Protein AF-Q970R0-F1 (afdb_monomer_lite)

Structure (mmCIF, N/CA/C/O backbone):
data_AF-Q970R0-F1
#
_entry.id   AF-Q970R0-F1
#
loop_
_atom_site.group_PDB
_atom_site.id
_atom_site.type_symbol
_atom_site.label_atom_id
_atom_site.label_alt_id
_atom_site.label_comp_id
_atom_site.label_asym_id
_atom_site.label_entity_id
_atom_site.label_seq_id
_atom_site.pdbx_PDB_ins_code
_atom_site.Cartn_x
_atom_site.Cartn_y
_atom_site.Cartn_z
_atom_site.occupancy
_atom_site.B_iso_or_equiv
_atom_site.auth_seq_id
_atom_site.auth_comp_id
_atom_site.auth_asym_id
_atom_site.auth_atom_id
_atom_site.pdbx_PDB_model_num
ATOM 1 N N . MET A 1 1 ? 10.110 -48.854 3.472 1.00 33.72 1 MET A N 1
ATOM 2 C CA . MET A 1 1 ? 11.386 -49.012 2.748 1.00 33.72 1 MET A CA 1
ATOM 3 C C . MET A 1 1 ? 11.250 -48.351 1.388 1.00 33.72 1 MET A C 1
ATOM 5 O O . MET A 1 1 ? 10.414 -48.762 0.599 1.00 33.72 1 MET A O 1
ATOM 9 N N . ASP A 1 2 ? 11.988 -47.254 1.235 1.00 34.75 2 ASP A N 1
ATOM 10 C CA . ASP A 1 2 ? 12.475 -46.575 0.030 1.00 34.75 2 ASP A CA 1
ATOM 11 C C . ASP A 1 2 ? 11.590 -46.483 -1.220 1.00 34.75 2 ASP A C 1
ATOM 13 O O . ASP A 1 2 ? 11.738 -47.213 -2.196 1.00 34.75 2 ASP A O 1
ATOM 17 N N . ILE A 1 3 ? 10.797 -45.406 -1.258 1.00 44.25 3 ILE A N 1
ATOM 18 C CA . ILE A 1 3 ? 10.395 -44.732 -2.502 1.00 44.25 3 ILE A CA 1
ATOM 19 C C . ILE A 1 3 ? 11.624 -43.963 -3.016 1.00 44.25 3 ILE A C 1
ATOM 21 O O . ILE A 1 3 ? 11.684 -42.736 -2.972 1.00 44.25 3 ILE A O 1
ATOM 25 N N . CYS A 1 4 ? 12.660 -44.686 -3.439 1.00 48.09 4 CYS A N 1
ATOM 26 C CA . CYS A 1 4 ? 13.870 -44.089 -3.985 1.00 48.09 4 CYS A CA 1
ATOM 27 C C . CYS A 1 4 ? 14.128 -44.626 -5.394 1.00 48.09 4 CYS A C 1
ATOM 29 O O . CYS A 1 4 ? 14.679 -45.701 -5.597 1.00 48.09 4 CYS A O 1
ATOM 31 N N . GLY A 1 5 ? 13.743 -43.809 -6.376 1.00 48.16 5 GLY A N 1
ATOM 32 C CA . GLY A 1 5 ? 14.462 -43.724 -7.639 1.00 48.16 5 GLY A CA 1
ATOM 33 C C . GLY A 1 5 ? 14.092 -44.738 -8.715 1.00 48.16 5 GLY A C 1
ATOM 34 O O . GLY A 1 5 ? 14.949 -45.494 -9.167 1.00 48.16 5 GLY A O 1
ATOM 35 N N . SER A 1 6 ? 12.912 -44.590 -9.322 1.00 48.97 6 SER A N 1
ATOM 36 C CA . SER A 1 6 ? 12.874 -44.741 -10.779 1.00 48.97 6 SER A CA 1
ATOM 37 C C . SER A 1 6 ? 13.747 -43.625 -11.374 1.00 48.97 6 SER A C 1
ATOM 39 O O . SER A 1 6 ? 13.307 -42.490 -11.589 1.00 48.97 6 SER A O 1
ATOM 41 N N . ARG A 1 7 ? 15.042 -43.920 -11.567 1.00 55.28 7 ARG A N 1
ATOM 42 C CA . ARG A 1 7 ? 15.957 -43.112 -12.386 1.00 55.28 7 ARG A CA 1
ATOM 43 C C . ARG A 1 7 ? 15.445 -43.156 -13.816 1.00 55.28 7 ARG A C 1
ATOM 45 O O . ARG A 1 7 ? 15.920 -43.919 -14.654 1.00 55.28 7 ARG A O 1
ATOM 52 N N . ASP A 1 8 ? 14.418 -42.362 -14.080 1.00 55.84 8 ASP A N 1
ATOM 53 C CA . ASP A 1 8 ? 14.017 -42.067 -15.435 1.00 55.84 8 ASP A CA 1
ATOM 54 C C . ASP A 1 8 ? 15.188 -41.313 -16.058 1.00 55.84 8 ASP A C 1
ATOM 56 O O . ASP A 1 8 ? 15.390 -40.124 -15.802 1.00 55.84 8 ASP A O 1
ATOM 60 N N . ARG A 1 9 ? 15.990 -42.033 -16.851 1.00 60.00 9 ARG A N 1
ATOM 61 C CA . ARG A 1 9 ? 17.153 -41.493 -17.563 1.00 60.00 9 ARG A CA 1
ATOM 62 C C . ARG A 1 9 ? 16.788 -40.236 -18.354 1.00 60.00 9 ARG A C 1
ATOM 64 O O . ARG A 1 9 ? 17.669 -39.424 -18.619 1.00 60.00 9 ARG A O 1
ATOM 71 N N . ARG A 1 10 ? 15.507 -40.043 -18.706 1.00 65.88 10 ARG A N 1
ATOM 72 C CA . ARG A 1 10 ? 15.020 -38.808 -19.326 1.00 65.88 10 ARG A CA 1
ATOM 73 C C . ARG A 1 10 ? 15.040 -37.622 -18.370 1.00 65.88 10 ARG A C 1
ATOM 75 O O . ARG A 1 10 ? 15.508 -36.575 -18.795 1.00 65.88 10 ARG A O 1
ATOM 82 N N . ARG A 1 11 ? 14.614 -37.761 -17.107 1.00 59.69 11 ARG A N 1
ATOM 83 C CA . ARG A 1 11 ? 14.674 -36.675 -16.105 1.00 59.69 11 ARG A CA 1
ATOM 84 C C . ARG A 1 11 ? 16.101 -36.253 -15.815 1.00 59.69 11 ARG A C 1
ATOM 86 O O . ARG A 1 11 ? 16.384 -35.062 -15.854 1.00 59.69 11 ARG A O 1
ATOM 93 N N . ASP A 1 12 ? 16.987 -37.212 -15.570 1.00 71.69 12 ASP A N 1
ATOM 94 C CA . ASP A 1 12 ? 18.380 -36.907 -15.232 1.00 71.69 12 ASP A CA 1
ATOM 95 C C . ASP A 1 12 ? 19.094 -36.253 -16.421 1.00 71.69 12 ASP A C 1
ATOM 97 O O . ASP A 1 12 ? 19.819 -35.272 -16.252 1.00 71.69 12 ASP A O 1
ATOM 101 N N . LYS A 1 13 ? 18.810 -36.719 -17.645 1.00 76.00 13 LYS A N 1
ATOM 102 C CA . LYS A 1 13 ? 19.293 -36.086 -18.877 1.00 76.00 13 LYS A CA 1
ATOM 103 C C . LYS A 1 13 ? 18.723 -34.676 -19.054 1.00 76.00 13 LYS A C 1
ATOM 105 O O . LYS A 1 13 ? 19.482 -33.762 -19.356 1.00 76.00 13 LYS A O 1
ATOM 110 N N . LEU A 1 14 ? 17.427 -34.472 -18.802 1.00 71.81 14 LEU A N 1
ATOM 111 C CA . LEU A 1 14 ? 16.786 -33.156 -18.883 1.00 71.81 14 LEU A CA 1
ATOM 112 C C . LEU A 1 14 ? 17.373 -32.182 -17.854 1.00 71.81 14 LEU A C 1
ATOM 114 O O . LEU A 1 14 ? 17.654 -31.030 -18.181 1.00 71.81 14 LEU A O 1
ATOM 118 N N . ALA A 1 15 ? 17.591 -32.644 -16.621 1.00 67.25 15 ALA A N 1
ATOM 119 C CA . ALA A 1 15 ? 18.200 -31.868 -15.550 1.00 67.25 15 ALA A CA 1
ATOM 120 C C . ALA A 1 15 ? 19.647 -31.500 -15.901 1.00 67.25 15 ALA A C 1
ATOM 122 O O . ALA A 1 15 ? 20.031 -30.335 -15.802 1.00 67.25 15 ALA A O 1
ATOM 123 N N . TYR A 1 16 ? 20.429 -32.461 -16.397 1.00 76.19 16 TYR A N 1
ATOM 124 C CA . TYR A 1 16 ? 21.803 -32.234 -16.836 1.00 76.19 16 TYR A CA 1
ATOM 125 C C . TYR A 1 16 ? 21.883 -31.247 -18.009 1.00 76.19 16 TYR A C 1
ATOM 127 O O . TYR A 1 16 ? 22.666 -30.294 -17.967 1.00 76.19 16 TYR A O 1
ATOM 135 N N . ASP A 1 17 ? 21.030 -31.409 -19.023 1.00 77.12 17 ASP A N 1
ATOM 136 C CA . ASP A 1 17 ? 20.956 -30.507 -20.175 1.00 77.12 17 ASP A CA 1
ATOM 137 C C . ASP A 1 17 ? 20.525 -29.095 -19.758 1.00 77.12 17 ASP A C 1
ATOM 139 O O . ASP A 1 17 ? 21.074 -28.104 -20.248 1.00 77.12 17 ASP A O 1
ATOM 143 N N . THR A 1 18 ? 19.597 -28.986 -18.804 1.00 71.38 18 THR A N 1
ATOM 144 C CA . THR A 1 18 ? 19.152 -27.706 -18.237 1.00 71.38 18 THR A CA 1
ATOM 145 C C . THR A 1 18 ? 20.287 -27.018 -17.485 1.00 71.38 18 THR A C 1
ATOM 147 O O . THR A 1 18 ? 20.566 -25.849 -17.743 1.00 71.38 18 THR A O 1
ATOM 150 N N . ILE A 1 19 ? 21.021 -27.738 -16.631 1.00 73.75 19 ILE A N 1
ATOM 151 C CA . ILE A 1 19 ? 22.183 -27.204 -15.902 1.00 73.75 19 ILE A CA 1
ATOM 152 C C . ILE A 1 19 ? 23.289 -26.774 -16.876 1.00 73.75 19 ILE A C 1
ATOM 154 O O . ILE A 1 19 ? 23.904 -25.721 -16.695 1.00 73.75 19 ILE A O 1
ATOM 158 N N . LYS A 1 20 ? 23.536 -27.549 -17.939 1.00 73.31 20 LYS A N 1
ATOM 159 C CA . LYS A 1 20 ? 24.533 -27.229 -18.971 1.00 73.31 20 LYS A CA 1
ATOM 160 C C . LYS A 1 20 ? 24.157 -25.964 -19.749 1.00 73.31 20 LYS A C 1
ATOM 162 O O . LYS A 1 20 ? 25.020 -25.117 -19.982 1.00 73.31 20 LYS A O 1
ATOM 167 N N . LYS A 1 21 ? 22.877 -25.794 -20.100 1.00 70.12 21 LYS A N 1
ATOM 168 C CA . LYS A 1 21 ? 22.349 -24.556 -20.705 1.00 70.12 21 LYS A CA 1
ATOM 169 C C . LYS A 1 21 ? 22.419 -23.375 -19.728 1.00 70.12 21 LYS A C 1
ATOM 171 O O . LYS A 1 21 ? 22.842 -22.294 -20.122 1.00 70.12 21 LYS A O 1
ATOM 176 N N . PHE A 1 22 ? 22.122 -23.590 -18.448 1.00 64.81 22 PHE A N 1
ATOM 177 C CA . PHE A 1 22 ? 22.203 -22.560 -17.406 1.00 64.81 22 PHE A CA 1
ATOM 178 C C . PHE A 1 22 ? 23.640 -22.075 -17.163 1.00 64.81 22 PHE A C 1
ATOM 180 O O . PHE A 1 22 ? 23.888 -20.880 -17.032 1.00 64.81 22 PHE A O 1
ATOM 187 N N . LYS A 1 23 ? 24.625 -22.981 -17.189 1.00 60.31 23 LYS A N 1
ATOM 188 C CA . LYS A 1 23 ? 26.049 -22.612 -17.133 1.00 60.31 23 LYS A CA 1
ATOM 189 C C . LYS A 1 23 ? 26.490 -21.779 -18.340 1.00 60.31 23 LYS A C 1
ATOM 191 O O . LYS A 1 23 ? 27.352 -20.926 -18.178 1.00 60.31 23 LYS A O 1
ATOM 196 N N . ARG A 1 24 ? 25.893 -21.973 -19.521 1.00 60.88 24 ARG A N 1
ATOM 197 C CA . ARG A 1 24 ? 26.137 -21.112 -20.696 1.00 60.88 24 ARG A CA 1
ATOM 198 C C . ARG A 1 24 ? 25.507 -19.725 -20.540 1.00 60.88 24 ARG A C 1
ATOM 200 O O . ARG A 1 24 ? 26.094 -18.747 -20.986 1.00 60.88 24 ARG A O 1
ATOM 207 N N . LEU A 1 25 ? 24.388 -19.625 -19.821 1.00 57.12 25 LEU A N 1
ATOM 208 C CA . LEU A 1 25 ? 23.770 -18.347 -19.457 1.00 57.12 25 LEU A CA 1
ATOM 209 C C . LEU A 1 25 ? 24.582 -17.540 -18.431 1.00 57.12 25 LEU A C 1
ATOM 211 O O . LEU A 1 25 ? 24.298 -16.364 -18.284 1.00 57.12 25 LEU A O 1
ATOM 215 N N . LYS A 1 26 ? 25.613 -18.096 -17.770 1.00 51.97 26 LYS A N 1
ATOM 216 C CA . LYS A 1 26 ? 26.539 -17.296 -16.934 1.00 51.97 26 LYS A CA 1
ATOM 217 C C . LYS A 1 26 ? 27.357 -16.276 -17.738 1.00 51.97 26 LYS A C 1
ATOM 219 O O . LYS A 1 26 ? 27.842 -15.320 -17.146 1.00 51.97 26 LYS A O 1
ATOM 224 N N . ILE A 1 27 ? 27.538 -16.497 -19.046 1.00 54.94 27 ILE A N 1
ATOM 225 C CA . ILE A 1 27 ? 28.274 -15.588 -19.946 1.00 54.94 27 ILE A CA 1
ATOM 226 C C . ILE A 1 27 ? 27.340 -14.504 -20.503 1.00 54.94 27 ILE A C 1
ATOM 228 O O . ILE A 1 27 ? 27.771 -13.401 -20.829 1.00 54.94 27 ILE A O 1
ATOM 232 N N . CYS A 1 28 ? 26.036 -14.780 -20.544 1.00 47.75 28 CYS A N 1
ATOM 233 C CA . CYS A 1 28 ? 25.040 -13.741 -20.713 1.00 47.75 28 CYS A CA 1
ATOM 234 C C . CYS A 1 28 ? 24.898 -13.028 -19.369 1.00 47.75 28 CYS A C 1
ATOM 236 O O . CYS A 1 28 ? 24.322 -13.568 -18.428 1.00 47.75 28 CYS A O 1
ATOM 238 N N . PHE A 1 29 ? 25.384 -11.793 -19.266 1.00 47.69 29 PHE A N 1
ATOM 239 C CA . PHE A 1 29 ? 24.850 -10.894 -18.253 1.00 47.69 29 PHE A CA 1
ATOM 240 C C . PHE A 1 29 ? 23.349 -10.779 -18.532 1.00 47.69 29 PHE A C 1
ATOM 242 O O . PHE A 1 29 ? 22.928 -9.982 -19.367 1.00 47.69 29 PHE A O 1
ATOM 249 N N . LEU A 1 30 ? 22.521 -11.588 -17.862 1.00 47.56 30 LEU A N 1
ATOM 250 C CA . LEU A 1 30 ? 21.149 -11.177 -17.625 1.00 47.56 30 LEU A CA 1
ATOM 251 C C . LEU A 1 30 ? 21.302 -9.804 -16.971 1.00 47.56 30 LEU A C 1
ATOM 253 O O . LEU A 1 30 ? 21.963 -9.724 -15.926 1.00 47.56 30 LEU A O 1
ATOM 257 N N . PRO A 1 31 ? 20.810 -8.717 -17.592 1.00 48.81 31 PRO A N 1
ATOM 258 C CA . PRO A 1 31 ? 20.874 -7.422 -16.948 1.00 48.81 31 PRO A CA 1
ATOM 259 C C . PRO A 1 31 ? 20.308 -7.619 -15.544 1.00 48.81 31 PRO A C 1
ATOM 261 O O . PRO A 1 31 ? 19.274 -8.269 -15.379 1.00 48.81 31 PRO A O 1
ATOM 264 N N . ARG A 1 32 ? 20.997 -7.100 -14.516 1.00 50.44 32 ARG A N 1
ATOM 265 C CA . ARG A 1 32 ? 20.564 -7.198 -13.103 1.00 50.44 32 ARG A CA 1
ATOM 266 C C . ARG A 1 32 ? 19.082 -6.813 -12.914 1.00 50.44 32 ARG A C 1
ATOM 268 O O . ARG A 1 32 ? 18.469 -7.170 -11.915 1.00 50.44 32 ARG A O 1
ATOM 275 N N . LYS A 1 33 ? 18.512 -6.102 -13.891 1.00 54.34 33 LYS A N 1
ATOM 276 C CA . LYS A 1 33 ? 17.102 -5.784 -14.070 1.00 54.34 33 LYS A CA 1
ATOM 277 C C . LYS A 1 33 ? 16.442 -6.776 -15.042 1.00 54.34 33 LYS A C 1
ATOM 279 O O . LYS A 1 33 ? 16.469 -6.579 -16.254 1.00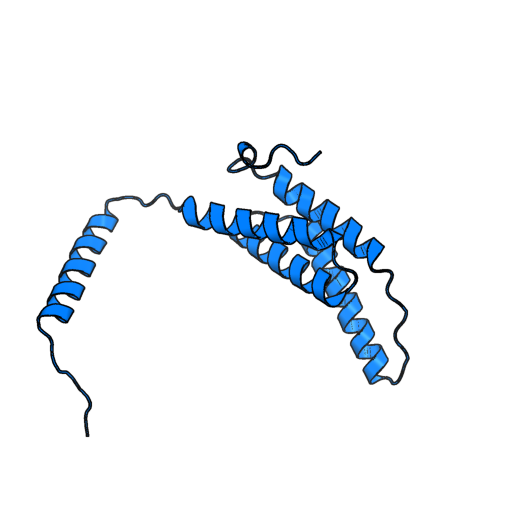 54.34 33 LYS A O 1
ATOM 284 N N . ILE A 1 34 ? 15.776 -7.807 -14.526 1.00 59.81 34 ILE A N 1
ATOM 285 C CA . ILE A 1 34 ? 14.777 -8.535 -15.323 1.00 59.81 34 ILE A CA 1
ATOM 286 C C . ILE A 1 34 ? 13.592 -7.576 -15.505 1.00 59.81 34 ILE A C 1
ATOM 288 O O . ILE A 1 34 ? 12.747 -7.437 -14.624 1.00 59.81 34 ILE A O 1
ATOM 292 N N . TYR A 1 35 ? 13.548 -6.862 -16.630 1.00 61.94 35 TYR A N 1
ATOM 293 C CA . TYR A 1 35 ? 12.520 -5.849 -16.906 1.00 61.94 35 TYR A CA 1
ATOM 294 C C . TYR A 1 35 ? 11.092 -6.399 -16.771 1.00 61.94 35 TYR A C 1
ATOM 296 O O . TYR A 1 35 ? 10.205 -5.696 -16.292 1.00 61.94 35 TYR A O 1
ATOM 304 N N . GLY A 1 36 ? 10.884 -7.679 -17.101 1.00 69.75 36 GLY A N 1
ATOM 305 C CA . GLY A 1 36 ? 9.596 -8.355 -16.937 1.00 69.75 36 GLY A CA 1
ATOM 306 C C . GLY A 1 36 ? 9.125 -8.443 -15.482 1.00 69.75 36 GLY A C 1
ATOM 307 O O . GLY A 1 36 ? 7.971 -8.138 -15.201 1.00 69.75 36 GLY A O 1
ATOM 308 N N . SER A 1 37 ? 10.001 -8.794 -14.532 1.00 78.00 37 SER A N 1
ATOM 309 C CA . SER A 1 37 ? 9.604 -8.895 -13.120 1.00 78.00 37 SER A CA 1
ATOM 310 C C . SER A 1 37 ? 9.316 -7.522 -12.518 1.00 78.00 37 SER A C 1
ATOM 312 O O . SER A 1 37 ? 8.334 -7.363 -11.798 1.00 78.00 37 SER A O 1
ATOM 314 N N . ARG A 1 38 ? 10.101 -6.502 -12.876 1.00 82.75 38 ARG A N 1
ATOM 315 C CA . ARG A 1 38 ? 9.869 -5.113 -12.449 1.00 82.75 38 ARG A CA 1
ATOM 316 C C . ARG A 1 38 ? 8.549 -4.562 -12.994 1.00 82.75 38 ARG A C 1
ATOM 318 O O . ARG A 1 38 ? 7.776 -3.982 -12.237 1.00 82.75 38 ARG A O 1
ATOM 325 N N . LEU A 1 39 ? 8.241 -4.822 -14.266 1.00 83.38 39 LEU A N 1
ATOM 326 C CA . LEU A 1 39 ? 6.959 -4.450 -14.866 1.00 83.38 39 LEU A CA 1
ATOM 327 C C . LEU A 1 39 ? 5.779 -5.125 -14.151 1.00 83.38 39 LEU A C 1
ATOM 329 O O . LEU A 1 39 ? 4.758 -4.478 -13.924 1.00 83.38 39 LEU A O 1
ATOM 333 N N . LEU A 1 40 ? 5.907 -6.400 -13.767 1.00 85.81 40 LEU A N 1
ATOM 334 C CA . LEU A 1 40 ? 4.871 -7.110 -13.009 1.00 85.81 40 LEU A CA 1
ATOM 335 C C . LEU A 1 40 ? 4.629 -6.469 -11.637 1.00 85.81 40 LEU A C 1
ATOM 337 O O . LEU A 1 40 ? 3.477 -6.231 -11.270 1.00 85.81 40 LEU A O 1
ATOM 341 N N . LEU A 1 41 ? 5.697 -6.144 -10.901 1.00 88.81 41 LEU A N 1
ATOM 342 C CA . LEU A 1 41 ? 5.587 -5.450 -9.613 1.00 88.81 41 LEU A CA 1
ATOM 343 C C . LEU A 1 41 ? 4.919 -4.083 -9.781 1.00 88.81 41 LEU A C 1
ATOM 345 O O . LEU A 1 41 ? 4.010 -3.743 -9.026 1.00 88.81 41 LEU A O 1
ATOM 349 N N . PHE A 1 42 ? 5.321 -3.325 -10.801 1.00 88.75 42 PHE A N 1
ATOM 350 C CA . PHE A 1 42 ? 4.755 -2.011 -11.072 1.00 88.75 42 PHE A CA 1
ATOM 351 C C . PHE A 1 42 ? 3.274 -2.083 -11.471 1.00 88.75 42 PHE A C 1
ATOM 353 O O . PHE A 1 42 ? 2.437 -1.371 -10.919 1.00 88.75 42 PHE A O 1
ATOM 360 N N . THR A 1 43 ? 2.919 -3.018 -12.355 1.00 88.06 43 THR A N 1
ATOM 361 C CA . THR A 1 43 ? 1.523 -3.289 -12.739 1.00 88.06 43 THR A CA 1
ATOM 362 C C . THR A 1 43 ? 0.689 -3.646 -11.512 1.00 88.06 43 THR A C 1
ATOM 364 O O . THR A 1 43 ? -0.444 -3.185 -11.362 1.00 88.06 43 THR A O 1
ATOM 367 N N . ARG A 1 44 ? 1.264 -4.419 -10.581 1.00 92.50 44 ARG A N 1
ATOM 368 C CA . ARG A 1 44 ? 0.603 -4.745 -9.320 1.00 92.50 44 ARG A CA 1
ATOM 369 C C . ARG A 1 44 ? 0.389 -3.505 -8.454 1.00 92.50 44 ARG A C 1
ATOM 371 O O . ARG A 1 44 ? -0.730 -3.329 -7.977 1.00 92.50 44 ARG A O 1
ATOM 378 N N . ILE A 1 45 ? 1.392 -2.638 -8.290 1.00 92.81 45 ILE A N 1
ATOM 379 C CA . ILE A 1 45 ? 1.250 -1.356 -7.572 1.00 92.81 45 ILE A CA 1
ATOM 380 C C . ILE A 1 45 ? 0.104 -0.536 -8.169 1.00 92.81 45 ILE A C 1
ATOM 382 O O . ILE A 1 45 ? -0.797 -0.126 -7.441 1.00 92.81 45 ILE A O 1
ATOM 386 N N . TYR A 1 46 ? 0.097 -0.367 -9.490 1.00 91.69 46 TYR A N 1
ATOM 387 C CA . TYR A 1 46 ? -0.921 0.410 -10.190 1.00 91.69 46 TYR A CA 1
ATOM 388 C C . TYR A 1 46 ? -2.330 -0.189 -10.039 1.00 91.69 46 TYR A C 1
ATOM 390 O O . TYR A 1 46 ? -3.295 0.532 -9.790 1.00 91.69 46 TYR A O 1
ATOM 398 N N . SER A 1 47 ? -2.459 -1.519 -10.107 1.00 93.25 47 SER A N 1
ATOM 399 C CA . SER A 1 47 ? -3.744 -2.194 -9.877 1.00 93.25 47 SER A CA 1
ATOM 400 C C . SER A 1 47 ? -4.276 -1.968 -8.458 1.00 93.25 47 SER A C 1
ATOM 402 O O . SER A 1 47 ? -5.464 -1.728 -8.274 1.00 93.25 47 SER A O 1
ATOM 404 N N . LEU A 1 48 ? -3.399 -1.996 -7.449 1.00 94.81 48 LEU A N 1
ATOM 405 C CA . LEU A 1 48 ? -3.782 -1.767 -6.057 1.00 94.81 48 LEU A CA 1
ATOM 406 C C . LEU A 1 48 ? -4.148 -0.302 -5.816 1.00 94.81 48 LEU A C 1
ATOM 408 O O . LEU A 1 48 ? -5.114 -0.037 -5.107 1.00 94.81 48 LEU A O 1
ATOM 412 N N . TYR A 1 49 ? -3.415 0.624 -6.438 1.00 93.62 49 TYR A N 1
ATOM 413 C CA . TYR A 1 49 ? -3.725 2.050 -6.439 1.00 93.62 49 TYR A CA 1
ATOM 414 C C . TYR A 1 49 ? -5.147 2.322 -6.946 1.00 93.62 49 TYR A C 1
ATOM 416 O O . TYR A 1 49 ? -5.917 2.969 -6.245 1.00 93.62 49 TYR A O 1
ATOM 424 N N . LYS A 1 50 ? -5.536 1.754 -8.097 1.00 93.19 50 LYS A N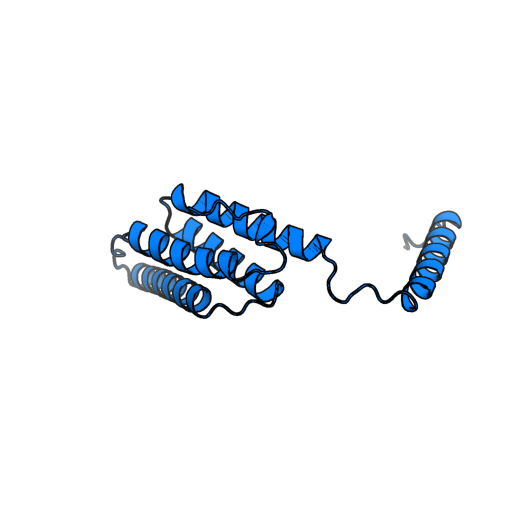 1
ATOM 425 C CA . LYS A 1 50 ? -6.885 1.925 -8.669 1.00 93.19 50 LYS A CA 1
ATOM 426 C C . LYS A 1 50 ? -8.015 1.384 -7.797 1.00 93.19 50 LYS A C 1
ATOM 428 O O . LYS A 1 50 ? -9.140 1.857 -7.906 1.00 93.19 50 LYS A O 1
ATOM 433 N N . LEU A 1 51 ? -7.728 0.390 -6.961 1.00 94.12 51 LEU A N 1
ATOM 434 C CA . LEU A 1 51 ? -8.724 -0.211 -6.077 1.00 94.12 51 LEU A CA 1
ATOM 435 C C . LEU A 1 51 ? -8.935 0.599 -4.796 1.00 94.12 51 LEU A C 1
ATOM 437 O O . LEU A 1 51 ? -10.024 0.546 -4.244 1.00 94.12 51 LEU A O 1
ATOM 441 N N . ILE A 1 52 ? -7.932 1.343 -4.317 1.00 93.88 52 ILE A N 1
ATOM 442 C CA . ILE A 1 52 ? -8.019 2.087 -3.047 1.00 93.88 52 ILE A CA 1
ATOM 443 C C . ILE A 1 52 ? -9.218 3.052 -2.965 1.00 93.88 52 ILE A C 1
ATOM 445 O O . ILE A 1 52 ? -9.870 3.057 -1.920 1.00 93.88 52 ILE A O 1
ATOM 449 N N . PRO A 1 53 ? -9.563 3.830 -4.012 1.00 93.81 53 PRO A N 1
ATOM 450 C CA . PRO A 1 53 ? -10.709 4.737 -3.969 1.00 93.81 53 PRO A CA 1
ATOM 451 C C . PRO A 1 53 ? -12.041 4.042 -3.657 1.00 93.81 53 PRO A C 1
ATOM 453 O O . PRO A 1 53 ? -12.900 4.639 -3.013 1.00 93.81 53 PRO A O 1
ATOM 456 N N . GLN A 1 54 ? -12.180 2.778 -4.067 1.00 93.56 54 GLN A N 1
ATOM 457 C CA . GLN A 1 54 ? -13.408 1.979 -3.978 1.00 93.56 54 GLN A CA 1
ATOM 458 C C . GLN A 1 54 ? -13.597 1.284 -2.619 1.00 93.56 54 GLN A C 1
ATOM 460 O O . GLN A 1 54 ? -14.531 0.507 -2.457 1.00 93.56 54 GLN A O 1
ATOM 465 N N . LEU A 1 55 ? -12.680 1.476 -1.668 1.00 92.25 55 LEU A N 1
ATOM 466 C CA . LEU A 1 55 ? -12.695 0.770 -0.387 1.00 92.25 55 LEU A CA 1
ATOM 467 C C . LEU A 1 55 ? -13.167 1.672 0.730 1.00 92.25 55 LEU A C 1
ATOM 469 O O . LEU A 1 55 ? -12.597 2.741 0.918 1.00 92.25 55 LEU A O 1
ATOM 473 N N . ASP A 1 56 ? -14.083 1.181 1.549 1.00 91.56 56 ASP A N 1
ATOM 474 C CA . ASP A 1 56 ? -14.538 1.908 2.739 1.00 91.56 56 ASP A CA 1
ATOM 475 C C . ASP A 1 56 ? -14.090 1.242 4.043 1.00 91.56 56 ASP A C 1
ATOM 477 O O . ASP A 1 56 ? -14.267 1.795 5.122 1.00 91.56 56 ASP A O 1
ATOM 481 N N . ASP A 1 57 ? -13.417 0.093 3.948 1.00 93.06 57 ASP A N 1
ATOM 482 C CA . ASP A 1 57 ? -12.817 -0.577 5.096 1.00 93.06 57 ASP A CA 1
ATOM 483 C C . ASP A 1 57 ? -11.362 -0.131 5.329 1.00 93.06 57 ASP A C 1
ATOM 485 O O . ASP A 1 57 ? -10.476 -0.270 4.474 1.00 93.06 57 ASP A O 1
ATOM 489 N N . PHE A 1 58 ? -11.097 0.363 6.541 1.00 94.06 58 PHE A N 1
ATOM 490 C CA . PHE A 1 58 ? -9.772 0.812 6.968 1.00 94.06 58 PHE A CA 1
ATOM 491 C C . PHE A 1 58 ? -8.727 -0.310 6.901 1.00 94.06 58 PHE A C 1
ATOM 493 O O . PHE A 1 58 ? -7.582 -0.076 6.488 1.00 94.06 58 PHE A O 1
ATOM 500 N N . HIS A 1 59 ? -9.091 -1.535 7.300 1.00 93.81 59 HIS A N 1
ATOM 501 C CA . HIS A 1 59 ? -8.151 -2.653 7.334 1.00 93.81 59 HIS A CA 1
ATOM 502 C C . HIS A 1 59 ? -7.673 -3.026 5.925 1.00 93.81 59 HIS A C 1
ATOM 504 O O . HIS A 1 59 ? -6.471 -3.215 5.695 1.00 93.81 59 HIS A O 1
ATOM 510 N N . GLU A 1 60 ? -8.596 -3.074 4.973 1.00 95.25 60 GLU A N 1
ATOM 511 C CA . GLU A 1 60 ? -8.353 -3.361 3.567 1.00 95.25 60 GLU A CA 1
ATOM 512 C C . GLU A 1 60 ? -7.487 -2.291 2.889 1.00 95.25 60 GLU A C 1
ATOM 514 O O . GLU A 1 60 ? -6.583 -2.629 2.112 1.00 95.25 60 GLU A O 1
ATOM 519 N N . ILE A 1 61 ? -7.677 -1.009 3.218 1.00 96.06 61 ILE A N 1
ATOM 520 C CA . ILE A 1 61 ? -6.791 0.066 2.743 1.00 96.06 61 ILE A CA 1
ATOM 521 C C . ILE A 1 61 ? -5.391 -0.116 3.333 1.00 96.06 61 ILE A C 1
ATOM 523 O O . ILE A 1 61 ? -4.407 -0.153 2.589 1.00 96.06 61 ILE A O 1
ATOM 527 N N . ARG A 1 62 ? -5.277 -0.318 4.654 1.00 96.25 62 ARG A N 1
ATOM 528 C CA . ARG A 1 62 ? -3.988 -0.510 5.346 1.00 96.25 62 ARG A CA 1
ATOM 529 C C . ARG A 1 62 ? -3.188 -1.658 4.739 1.00 96.25 62 ARG A C 1
ATOM 531 O O . ARG A 1 62 ? -1.978 -1.544 4.524 1.00 96.25 62 ARG A O 1
ATOM 538 N N . LYS A 1 63 ? -3.856 -2.778 4.455 1.00 96.62 63 LYS A N 1
ATOM 539 C CA . LYS A 1 63 ? -3.247 -3.965 3.847 1.00 96.62 63 LYS A CA 1
ATOM 540 C C . LYS A 1 63 ? -2.687 -3.650 2.461 1.00 96.62 63 LYS A C 1
ATOM 542 O O . LYS A 1 63 ? -1.539 -3.998 2.182 1.00 96.62 63 LYS A O 1
ATOM 547 N N . ARG A 1 64 ? -3.447 -2.945 1.616 1.00 96.50 64 ARG A N 1
ATOM 548 C CA . ARG A 1 64 ? -2.988 -2.532 0.279 1.00 96.50 64 ARG A CA 1
ATOM 549 C C . ARG A 1 64 ? -1.823 -1.549 0.349 1.00 96.50 64 ARG A C 1
ATOM 551 O O . ARG A 1 64 ? -0.838 -1.757 -0.354 1.00 96.50 64 ARG A O 1
ATOM 558 N N . VAL A 1 65 ? -1.876 -0.558 1.239 1.00 96.38 65 VAL A N 1
ATOM 559 C CA . VAL A 1 65 ? -0.772 0.389 1.483 1.00 96.38 65 VAL A CA 1
ATOM 560 C C . VAL A 1 65 ? 0.512 -0.349 1.870 1.00 96.38 65 VAL A C 1
ATOM 562 O O . VAL A 1 65 ? 1.571 -0.096 1.293 1.00 96.38 65 VAL A O 1
ATOM 565 N N . ARG A 1 66 ? 0.427 -1.331 2.778 1.00 96.25 66 ARG A N 1
ATOM 566 C CA . ARG A 1 66 ? 1.575 -2.164 3.174 1.00 96.25 66 ARG A CA 1
ATOM 567 C C . ARG A 1 66 ? 2.139 -2.974 2.004 1.00 96.25 66 ARG A C 1
ATOM 569 O O . ARG A 1 66 ? 3.357 -3.063 1.860 1.00 96.25 66 ARG A O 1
ATOM 576 N N . ILE A 1 67 ? 1.275 -3.562 1.175 1.00 96.19 67 ILE A N 1
ATOM 577 C CA . ILE A 1 67 ? 1.702 -4.306 -0.017 1.00 96.19 67 ILE A CA 1
ATOM 578 C C . ILE A 1 67 ? 2.421 -3.367 -0.989 1.00 96.19 67 ILE A C 1
ATOM 580 O O . ILE A 1 67 ? 3.532 -3.676 -1.411 1.00 96.19 67 ILE A O 1
ATOM 584 N N . ILE A 1 68 ? 1.834 -2.209 -1.303 1.00 95.38 68 ILE A N 1
ATOM 585 C CA . ILE A 1 68 ? 2.425 -1.234 -2.226 1.00 95.38 68 ILE A CA 1
ATOM 586 C C . ILE A 1 68 ? 3.789 -0.760 -1.727 1.00 95.38 68 ILE A C 1
ATOM 588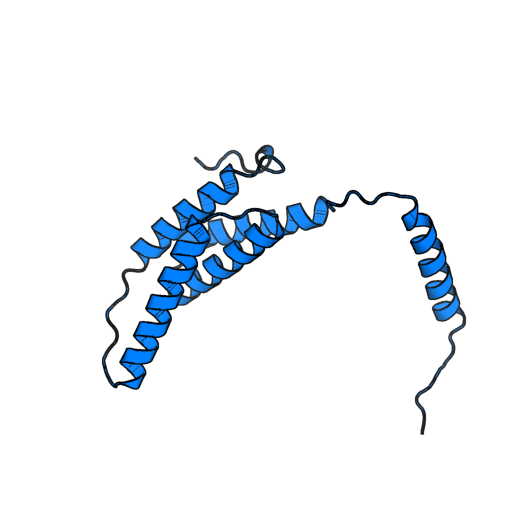 O O . ILE A 1 68 ? 4.731 -0.738 -2.512 1.00 95.38 68 ILE A O 1
ATOM 592 N N . ARG A 1 69 ? 3.928 -0.454 -0.431 1.00 95.06 69 ARG A N 1
ATOM 593 C CA . ARG A 1 69 ? 5.219 -0.100 0.175 1.00 95.06 69 ARG A CA 1
ATOM 594 C C . ARG A 1 69 ? 6.284 -1.161 -0.106 1.00 95.06 69 ARG A C 1
ATOM 596 O O . ARG A 1 69 ? 7.353 -0.828 -0.600 1.00 95.06 69 ARG A O 1
ATOM 603 N N . ASN A 1 70 ? 5.982 -2.429 0.174 1.00 93.75 70 ASN A N 1
ATOM 604 C CA . ASN A 1 70 ? 6.937 -3.523 -0.021 1.00 93.75 70 ASN A CA 1
ATOM 605 C C . ASN A 1 70 ? 7.289 -3.718 -1.509 1.00 93.75 70 ASN A C 1
ATOM 607 O O . ASN A 1 70 ? 8.438 -3.991 -1.845 1.00 93.75 70 ASN A O 1
ATOM 611 N N . LEU A 1 71 ? 6.310 -3.567 -2.409 1.00 93.00 71 LEU A N 1
ATOM 612 C CA . LEU A 1 71 ? 6.541 -3.640 -3.856 1.00 93.00 71 LEU A CA 1
ATOM 613 C C . LEU A 1 71 ? 7.409 -2.473 -4.350 1.00 93.00 71 LEU A C 1
ATOM 615 O O . LEU A 1 71 ? 8.294 -2.677 -5.177 1.00 93.00 71 LEU A O 1
ATOM 619 N N . ALA A 1 72 ? 7.181 -1.264 -3.833 1.00 90.69 72 ALA A N 1
ATOM 620 C CA . ALA A 1 72 ? 7.982 -0.088 -4.151 1.00 90.69 72 ALA A CA 1
ATOM 621 C C . ALA A 1 72 ? 9.435 -0.263 -3.682 1.00 90.69 72 ALA A C 1
ATOM 623 O O . ALA A 1 72 ? 10.360 -0.028 -4.459 1.00 90.69 72 ALA A O 1
ATOM 624 N N . GLU A 1 73 ? 9.640 -0.773 -2.464 1.00 90.19 73 GLU A N 1
ATOM 625 C CA . GLU A 1 73 ? 10.971 -1.110 -1.943 1.00 90.19 73 GLU A CA 1
ATOM 626 C C . GLU A 1 73 ? 11.669 -2.168 -2.809 1.00 90.19 73 GLU A C 1
ATOM 628 O O . GLU A 1 73 ? 12.836 -1.998 -3.155 1.00 90.19 73 GLU A O 1
ATOM 633 N N . ALA A 1 74 ? 10.951 -3.208 -3.247 1.00 87.56 74 ALA A N 1
ATOM 634 C CA . ALA A 1 74 ? 11.488 -4.233 -4.148 1.00 87.56 74 ALA A CA 1
ATOM 635 C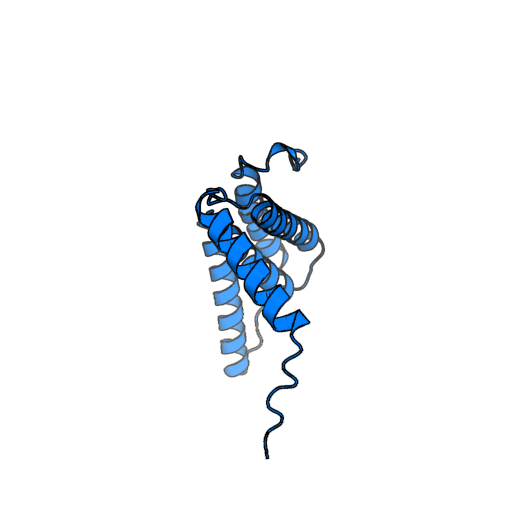 C . ALA A 1 74 ? 11.886 -3.677 -5.528 1.00 87.56 74 ALA A C 1
ATOM 637 O O . ALA A 1 74 ? 12.806 -4.184 -6.171 1.00 87.56 74 ALA A O 1
ATOM 638 N N . LEU A 1 75 ? 11.218 -2.616 -5.987 1.00 85.75 75 LEU A N 1
ATOM 639 C CA . LEU A 1 75 ? 11.590 -1.897 -7.204 1.00 85.75 75 LEU A CA 1
ATOM 640 C C . LEU A 1 75 ? 12.795 -0.957 -7.008 1.00 85.75 75 LEU A C 1
ATOM 642 O O . LEU A 1 75 ? 13.332 -0.467 -8.005 1.00 85.75 75 LEU A O 1
ATOM 646 N N . GLY A 1 76 ? 13.255 -0.761 -5.770 1.00 84.62 76 GLY A N 1
ATOM 647 C CA . GLY A 1 76 ? 14.348 0.144 -5.404 1.00 84.62 76 GLY A CA 1
ATOM 648 C C . GLY A 1 76 ? 13.887 1.552 -5.019 1.00 84.62 76 GLY A C 1
ATOM 649 O O . GLY A 1 76 ? 14.716 2.446 -4.877 1.00 84.62 76 GLY A O 1
ATOM 650 N N . TYR A 1 77 ? 12.582 1.766 -4.840 1.00 83.19 77 TYR A N 1
ATOM 651 C CA . TYR A 1 77 ? 12.013 3.071 -4.520 1.00 83.19 77 TYR A CA 1
ATOM 652 C C . TYR A 1 77 ? 11.747 3.171 -3.024 1.00 83.19 77 TYR A C 1
ATOM 654 O O . TYR A 1 77 ? 10.847 2.535 -2.477 1.00 83.19 77 TYR A O 1
ATOM 662 N N . SER A 1 78 ? 12.522 4.020 -2.356 1.00 74.50 78 SER A N 1
ATOM 663 C CA . SER A 1 78 ? 12.323 4.360 -0.950 1.00 74.50 78 SER A CA 1
ATOM 664 C C . SER A 1 78 ? 11.521 5.657 -0.839 1.00 74.50 78 SER A C 1
ATOM 666 O O . SER A 1 78 ? 12.087 6.719 -0.591 1.00 74.50 78 SER A O 1
ATOM 668 N N . SER A 1 79 ? 10.197 5.589 -1.004 1.00 81.69 79 SER A N 1
ATOM 669 C CA . SER A 1 79 ? 9.342 6.734 -0.667 1.00 81.69 79 SER A CA 1
ATOM 670 C C . SER A 1 79 ? 9.169 6.815 0.850 1.00 81.69 79 SER A C 1
ATOM 672 O O . SER A 1 79 ? 8.636 5.905 1.488 1.00 81.69 79 SER A O 1
ATOM 674 N N . GLN A 1 80 ? 9.636 7.912 1.444 1.00 88.44 80 GLN A N 1
ATOM 675 C CA . GLN A 1 80 ? 9.479 8.151 2.878 1.00 88.44 80 GLN A CA 1
ATOM 676 C C . GLN A 1 80 ? 8.002 8.301 3.261 1.00 88.44 80 GLN A C 1
ATOM 678 O O . GLN A 1 80 ? 7.575 7.897 4.337 1.00 88.44 80 GLN A O 1
ATOM 683 N N . GLU A 1 81 ? 7.191 8.816 2.349 1.00 90.75 81 GLU A N 1
ATOM 684 C CA . GLU A 1 81 ? 5.786 9.125 2.585 1.00 90.75 81 GLU A CA 1
ATOM 685 C C . GLU A 1 81 ? 4.942 7.864 2.713 1.00 90.75 81 GLU A C 1
ATOM 687 O O . GLU A 1 81 ? 4.160 7.750 3.655 1.00 90.75 81 GLU A O 1
ATOM 692 N N . ILE A 1 82 ? 5.150 6.876 1.829 1.00 93.19 82 ILE A N 1
ATOM 693 C CA . ILE A 1 82 ? 4.434 5.597 1.930 1.00 93.19 82 ILE A CA 1
ATOM 694 C C . ILE A 1 82 ? 4.820 4.848 3.212 1.00 93.19 82 ILE A C 1
ATOM 696 O O . ILE A 1 82 ? 4.000 4.145 3.803 1.00 93.19 82 ILE A O 1
ATOM 700 N N . LYS A 1 83 ? 6.066 5.019 3.678 1.00 93.94 83 LYS A N 1
ATOM 701 C CA . LYS A 1 83 ? 6.535 4.468 4.954 1.00 93.94 83 LYS A CA 1
ATOM 702 C C . LYS A 1 83 ? 5.838 5.150 6.128 1.00 93.94 83 LYS A C 1
ATOM 704 O O . LYS A 1 83 ? 5.344 4.446 7.007 1.00 93.94 83 LYS A O 1
ATOM 709 N N . ILE A 1 84 ? 5.747 6.481 6.115 1.00 95.06 84 ILE A N 1
ATOM 710 C CA . ILE A 1 84 ? 5.064 7.271 7.149 1.00 95.06 84 ILE A CA 1
ATOM 711 C C . ILE A 1 84 ? 3.589 6.876 7.241 1.00 95.06 84 ILE A C 1
ATOM 713 O O . ILE A 1 84 ? 3.144 6.492 8.321 1.00 95.06 84 ILE A O 1
ATOM 717 N N . ILE A 1 85 ? 2.842 6.885 6.131 1.00 96.12 85 ILE A N 1
ATOM 718 C CA . ILE A 1 85 ? 1.416 6.518 6.157 1.00 96.12 85 ILE A CA 1
ATOM 719 C C . ILE A 1 85 ? 1.218 5.052 6.550 1.00 96.12 85 ILE A C 1
ATOM 721 O O . ILE A 1 85 ? 0.368 4.742 7.382 1.00 96.12 85 ILE A O 1
ATOM 725 N N . SER A 1 86 ? 2.056 4.138 6.044 1.00 95.75 86 SER A N 1
ATOM 726 C CA . SER A 1 86 ? 1.999 2.726 6.433 1.00 95.75 86 SER A CA 1
ATOM 727 C C . SER A 1 86 ? 2.247 2.527 7.928 1.00 95.75 86 SER A C 1
ATOM 729 O O . SER A 1 86 ? 1.658 1.610 8.502 1.00 95.75 86 SER A O 1
ATOM 731 N N . LYS A 1 87 ? 3.128 3.328 8.540 1.00 96.50 87 LYS A N 1
ATOM 732 C CA . LYS A 1 87 ? 3.388 3.296 9.981 1.00 96.50 87 LYS A CA 1
ATOM 733 C C . LYS A 1 87 ? 2.205 3.877 10.751 1.00 96.50 87 LYS A C 1
ATOM 735 O O . LYS A 1 87 ? 1.658 3.177 11.591 1.00 96.50 87 LYS A O 1
ATOM 740 N N . LYS A 1 88 ? 1.738 5.071 10.375 1.00 96.06 88 LYS A N 1
ATOM 741 C CA . LYS A 1 88 ? 0.578 5.748 10.977 1.00 96.06 88 LYS A CA 1
ATOM 742 C C . LYS A 1 88 ? -0.652 4.834 11.029 1.00 96.06 88 LYS A C 1
ATOM 744 O O . LYS A 1 88 ? -1.260 4.680 12.080 1.00 96.06 88 LYS A O 1
ATOM 749 N N . MET A 1 89 ? -0.983 4.153 9.929 1.00 96.00 89 MET A N 1
ATOM 750 C CA . MET A 1 89 ? -2.102 3.199 9.905 1.00 96.00 89 MET A CA 1
ATOM 751 C C . MET A 1 89 ? -1.853 1.938 10.754 1.00 96.00 89 MET A C 1
ATOM 753 O O . MET A 1 89 ? -2.802 1.304 11.214 1.00 96.00 89 MET A O 1
ATOM 757 N N . GLY A 1 90 ? -0.591 1.534 10.928 1.00 96.06 90 GLY A N 1
ATOM 758 C CA . GLY A 1 90 ? -0.199 0.464 11.847 1.00 96.06 90 GLY A CA 1
ATOM 759 C C . GLY A 1 90 ? -0.429 0.863 13.301 1.00 96.06 90 GLY A C 1
ATOM 760 O O . GLY A 1 90 ? -1.117 0.141 14.014 1.00 96.06 90 GLY A O 1
ATOM 761 N N . ASP A 1 91 ? 0.047 2.048 13.681 1.00 95.94 91 ASP A N 1
ATOM 762 C CA . ASP A 1 91 ? -0.090 2.602 15.030 1.00 95.94 91 ASP A CA 1
ATOM 763 C C . ASP A 1 91 ? -1.570 2.761 15.417 1.00 95.94 91 ASP A C 1
ATOM 765 O O . ASP A 1 91 ? -1.971 2.383 16.513 1.00 95.94 91 ASP A O 1
ATOM 769 N N . VAL A 1 92 ? -2.414 3.235 14.491 1.00 95.19 92 VAL A N 1
ATOM 770 C CA . VAL A 1 92 ? -3.873 3.328 14.692 1.00 95.19 92 VAL A CA 1
ATOM 771 C C . VAL A 1 92 ? -4.483 1.957 14.976 1.00 95.19 92 VAL A C 1
ATOM 773 O O . VAL A 1 92 ? -5.218 1.800 15.946 1.00 95.19 92 VAL A O 1
ATOM 776 N N . ARG A 1 93 ? -4.149 0.944 14.167 1.00 94.19 93 ARG A N 1
ATOM 777 C CA . ARG A 1 93 ? -4.648 -0.425 14.356 1.00 94.19 93 ARG A CA 1
ATOM 778 C C . ARG A 1 93 ? -4.191 -1.013 15.689 1.00 94.19 93 ARG A C 1
ATOM 780 O O . ARG A 1 93 ? -4.975 -1.680 16.353 1.00 94.19 93 ARG A O 1
ATOM 787 N N . ASP A 1 94 ? -2.945 -0.783 16.077 1.00 94.94 94 ASP A N 1
ATOM 788 C CA . ASP A 1 94 ? -2.415 -1.311 17.331 1.00 94.94 94 ASP A CA 1
ATOM 789 C C . ASP A 1 94 ? -3.008 -0.572 18.548 1.00 94.94 94 ASP A C 1
ATOM 791 O O . ASP A 1 94 ? -3.241 -1.193 19.583 1.00 94.94 94 ASP A O 1
ATOM 795 N N . ASN A 1 95 ? -3.333 0.719 18.423 1.00 93.50 95 ASN A N 1
ATOM 796 C CA . ASN A 1 95 ? -4.061 1.465 19.453 1.00 93.50 95 ASN A CA 1
ATOM 797 C C . ASN A 1 95 ? -5.504 0.977 19.616 1.00 93.50 95 ASN A C 1
ATOM 799 O O . ASN A 1 95 ? -5.951 0.815 20.747 1.00 93.50 95 ASN A O 1
ATOM 803 N N . ILE A 1 96 ? -6.204 0.687 18.516 1.00 92.25 96 ILE A N 1
ATOM 804 C CA . ILE A 1 96 ? -7.555 0.102 18.553 1.00 92.25 96 ILE A CA 1
ATOM 805 C C . ILE A 1 96 ? -7.538 -1.229 19.302 1.00 92.25 96 ILE A C 1
ATOM 807 O O . ILE A 1 96 ? -8.293 -1.396 20.252 1.00 92.25 96 ILE A O 1
ATOM 811 N N . LEU A 1 97 ? -6.608 -2.126 18.957 1.00 91.75 97 LEU A N 1
ATOM 812 C CA . LEU A 1 97 ? -6.473 -3.411 19.647 1.00 91.75 97 LEU A CA 1
ATOM 813 C C . LEU A 1 97 ? -6.194 -3.238 21.145 1.00 91.75 97 LEU A C 1
ATOM 815 O O . LEU A 1 97 ? -6.754 -3.959 21.963 1.00 91.75 97 LEU A O 1
ATOM 819 N N . LYS A 1 98 ? -5.354 -2.268 21.528 1.00 93.38 98 LYS A N 1
ATOM 820 C CA . LYS A 1 98 ? -5.106 -1.960 22.946 1.00 93.38 98 LYS A CA 1
ATOM 821 C C . LYS A 1 98 ? -6.364 -1.469 23.661 1.00 93.38 98 LYS A C 1
ATOM 823 O O . LYS A 1 98 ? -6.581 -1.846 24.807 1.00 93.38 98 LYS A O 1
ATOM 828 N N . MET A 1 99 ? -7.174 -0.630 23.014 1.00 91.88 99 MET A N 1
ATOM 829 C CA . MET A 1 99 ? -8.436 -0.148 23.581 1.00 91.88 99 MET A CA 1
ATOM 830 C C . MET A 1 99 ? -9.426 -1.295 23.783 1.00 91.88 99 MET A C 1
ATOM 832 O O . MET A 1 99 ? -9.954 -1.435 24.882 1.00 91.88 99 MET A O 1
ATOM 836 N N . GLU A 1 100 ? -9.590 -2.158 22.778 1.00 90.50 100 GLU A N 1
ATOM 837 C CA . GLU A 1 100 ? -10.439 -3.352 22.863 1.00 90.50 100 GLU A CA 1
ATOM 838 C C . GLU A 1 100 ? -9.993 -4.280 24.000 1.00 90.50 100 GLU A C 1
ATOM 840 O O . GLU A 1 100 ? -10.817 -4.715 24.802 1.00 90.50 100 GLU A O 1
ATOM 845 N N . CYS A 1 101 ? -8.684 -4.528 24.136 1.00 91.75 101 CYS A N 1
ATOM 846 C CA . CYS A 1 101 ? -8.135 -5.319 25.242 1.00 91.75 101 CYS A CA 1
ATOM 847 C C . CYS A 1 101 ? -8.416 -4.708 26.623 1.00 91.75 101 CYS A C 1
ATOM 849 O O . CYS A 1 101 ? -8.545 -5.445 27.597 1.00 91.75 101 CYS A O 1
ATOM 851 N N . ASN A 1 102 ? -8.526 -3.381 26.711 1.00 92.81 102 ASN A N 1
ATOM 852 C CA . ASN A 1 102 ? -8.867 -2.669 27.941 1.00 92.81 102 ASN A CA 1
ATOM 853 C C . ASN A 1 102 ? -10.389 -2.544 28.160 1.00 92.81 102 ASN A C 1
ATOM 855 O O . ASN A 1 102 ? -10.810 -1.849 29.082 1.00 92.81 102 ASN A O 1
ATOM 859 N N . GLY A 1 103 ? -11.215 -3.172 27.315 1.00 90.62 103 GLY A N 1
ATOM 860 C CA . GLY A 1 103 ? -12.676 -3.082 27.384 1.00 90.62 103 GLY A CA 1
ATOM 861 C C . GLY A 1 103 ? -13.240 -1.719 26.973 1.00 90.62 103 GLY A C 1
ATOM 862 O O . GLY A 1 103 ? -14.380 -1.406 27.306 1.00 90.62 103 G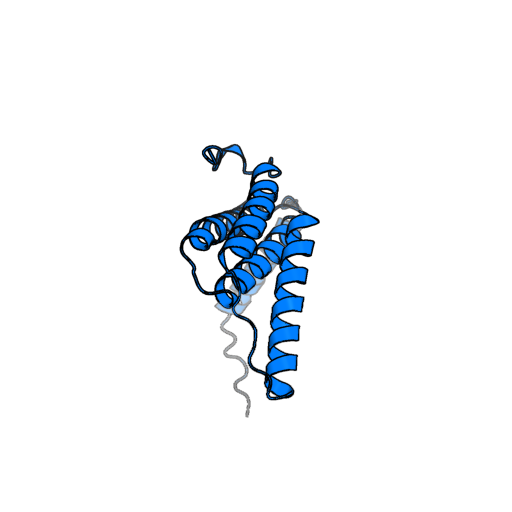LY A O 1
ATOM 863 N N . LEU A 1 104 ? -12.453 -0.892 26.276 1.00 91.00 104 LEU A N 1
ATOM 864 C CA . LEU A 1 104 ? -12.875 0.415 25.777 1.00 91.00 104 LEU A CA 1
ATOM 865 C C . LEU A 1 104 ? -13.400 0.296 24.345 1.00 91.00 104 LEU A C 1
ATOM 867 O O . LEU A 1 104 ? -12.812 -0.396 23.514 1.00 91.00 104 LEU A O 1
ATOM 871 N N . THR A 1 105 ? -14.463 1.035 24.034 1.00 87.44 105 THR A N 1
ATOM 872 C CA . THR A 1 105 ? -14.980 1.132 22.665 1.00 87.44 105 THR A CA 1
ATOM 873 C C . THR A 1 105 ? -14.009 1.941 21.797 1.00 87.44 105 THR A C 1
ATOM 875 O O . THR A 1 105 ? -13.694 3.083 22.151 1.00 87.44 105 THR A O 1
ATOM 878 N N . PRO A 1 106 ? -13.523 1.396 20.667 1.00 86.19 106 PRO A N 1
ATOM 879 C CA . PRO A 1 106 ? -12.650 2.129 19.760 1.00 86.19 106 PRO A CA 1
ATOM 880 C C . PRO A 1 106 ? -13.343 3.360 19.166 1.00 86.19 106 PRO A C 1
ATOM 882 O O . PRO A 1 106 ? -14.549 3.321 18.912 1.00 86.19 106 PRO A O 1
ATOM 885 N N . PRO A 1 107 ? -12.596 4.443 18.892 1.00 85.81 107 PRO A N 1
ATOM 886 C CA . PRO A 1 107 ? -13.148 5.589 18.192 1.00 85.81 107 PRO A CA 1
ATOM 887 C C . PRO A 1 107 ? -13.476 5.228 16.741 1.00 85.81 107 PRO A C 1
ATOM 889 O O . PRO A 1 107 ? -12.791 4.416 16.111 1.00 85.81 107 PRO A O 1
ATOM 892 N N . GLU A 1 108 ? -14.489 5.891 16.190 1.00 86.50 108 GLU A N 1
ATOM 893 C CA . GLU A 1 108 ? -14.806 5.782 14.771 1.00 86.50 108 GLU A CA 1
ATOM 894 C C . GLU A 1 108 ? -13.650 6.343 13.928 1.00 86.50 108 GLU A C 1
ATOM 896 O O . GLU A 1 108 ? -13.130 7.436 14.174 1.00 86.50 108 GLU A O 1
ATOM 901 N N . ILE A 1 109 ? -13.209 5.570 12.937 1.00 89.88 109 ILE A N 1
ATOM 902 C CA . ILE A 1 109 ? -12.093 5.953 12.076 1.00 89.88 109 ILE A CA 1
ATOM 903 C C . ILE A 1 109 ? -12.646 6.676 10.856 1.00 89.88 109 ILE A C 1
ATOM 905 O O . ILE A 1 109 ? -13.352 6.082 10.044 1.00 89.88 109 ILE A O 1
ATOM 909 N N . ASN A 1 110 ? -12.227 7.923 10.643 1.00 91.56 110 ASN A N 1
ATOM 910 C CA . ASN A 1 110 ? -12.459 8.584 9.364 1.00 91.56 110 ASN A CA 1
ATOM 911 C C . ASN A 1 110 ? -11.544 7.980 8.282 1.00 91.56 110 ASN A C 1
ATOM 913 O O . ASN A 1 110 ? -10.385 8.372 8.114 1.00 91.56 110 ASN A O 1
ATOM 917 N N . VAL A 1 111 ? -12.078 6.999 7.555 1.00 92.25 111 VAL A N 1
ATOM 918 C CA . VAL A 1 111 ? -11.365 6.232 6.524 1.00 92.25 111 VAL A CA 1
ATOM 919 C C . VAL A 1 111 ? -10.885 7.115 5.366 1.00 92.25 111 VAL A C 1
ATOM 921 O O . VAL A 1 111 ? -9.805 6.875 4.817 1.00 92.25 111 VAL A O 1
ATOM 924 N N . ASN A 1 112 ? -11.631 8.172 5.031 1.00 92.94 112 ASN A N 1
ATOM 925 C CA . ASN A 1 112 ? -11.330 9.045 3.893 1.00 92.94 112 ASN A CA 1
ATOM 926 C C . ASN A 1 112 ? -9.993 9.777 4.050 1.00 92.94 112 ASN A C 1
ATOM 928 O O . ASN A 1 112 ? -9.241 9.872 3.082 1.00 92.94 112 ASN A O 1
ATOM 932 N N . ILE A 1 113 ? -9.629 10.186 5.270 1.00 93.31 113 ILE A N 1
ATOM 933 C CA . ILE A 1 113 ? -8.337 10.842 5.541 1.00 93.31 113 ILE A CA 1
ATOM 934 C C . ILE A 1 113 ? -7.173 9.923 5.144 1.00 93.31 113 ILE A C 1
ATOM 936 O O . ILE A 1 113 ? -6.252 10.325 4.432 1.00 93.31 113 ILE A O 1
ATOM 940 N N . TYR A 1 114 ? -7.227 8.656 5.558 1.00 94.44 114 TYR A N 1
ATOM 941 C CA . TYR A 1 114 ? -6.172 7.691 5.246 1.00 94.44 114 TYR A CA 1
ATOM 942 C C . TYR A 1 114 ? -6.164 7.297 3.772 1.00 94.44 114 TYR A C 1
ATOM 944 O O . TYR A 1 114 ? -5.093 7.080 3.205 1.00 94.44 114 TYR A O 1
ATOM 952 N N . LYS A 1 115 ? -7.345 7.216 3.150 1.00 94.56 115 LYS A N 1
ATOM 953 C CA . LYS A 1 115 ? -7.503 6.966 1.715 1.00 94.56 115 LYS A CA 1
ATOM 954 C C . LYS A 1 115 ? -6.799 8.059 0.906 1.00 94.56 115 LYS A C 1
ATOM 956 O O . LYS A 1 115 ? -5.959 7.746 0.064 1.00 94.56 115 LYS A O 1
ATOM 961 N N . GLU A 1 116 ? -7.064 9.328 1.204 1.00 94.81 116 GLU A N 1
ATOM 962 C CA . GLU A 1 116 ? -6.442 10.465 0.520 1.00 94.81 116 GLU A CA 1
ATOM 963 C C . GLU A 1 116 ? -4.927 10.538 0.737 1.00 94.81 116 GLU A C 1
ATOM 965 O O . GLU A 1 116 ? -4.170 10.694 -0.225 1.00 94.81 116 GLU A O 1
ATOM 970 N N . GLU A 1 117 ? -4.463 10.399 1.984 1.00 94.81 117 GLU A N 1
ATOM 971 C CA . GLU A 1 117 ? -3.030 10.392 2.304 1.00 94.81 117 GLU A CA 1
ATOM 972 C C . GLU A 1 117 ? -2.301 9.250 1.576 1.00 94.81 117 GLU A C 1
ATOM 974 O O . GLU A 1 117 ? -1.232 9.459 0.993 1.00 94.81 117 GLU A O 1
ATOM 979 N N . ALA A 1 118 ? -2.901 8.055 1.546 1.00 94.81 118 ALA A N 1
ATOM 980 C CA . ALA A 1 118 ? -2.363 6.911 0.822 1.00 94.81 118 ALA A CA 1
ATOM 981 C C . ALA A 1 118 ? -2.284 7.180 -0.685 1.00 94.81 118 ALA A C 1
ATOM 983 O O . ALA A 1 118 ? -1.231 6.963 -1.287 1.00 94.81 118 ALA A O 1
ATOM 984 N N . LEU A 1 119 ? -3.360 7.679 -1.299 1.00 94.88 119 LEU A N 1
ATOM 985 C CA . LEU A 1 119 ? -3.397 7.975 -2.733 1.00 94.88 119 LEU A CA 1
ATOM 986 C C . LEU A 1 119 ? -2.330 8.998 -3.124 1.00 94.88 119 LEU A C 1
ATOM 988 O O . LEU A 1 119 ? -1.619 8.779 -4.107 1.00 94.88 119 LEU A O 1
ATOM 992 N N . LYS A 1 120 ? -2.149 10.064 -2.335 1.00 94.06 120 LYS A N 1
ATOM 993 C CA . LYS A 1 120 ? -1.084 11.055 -2.553 1.00 94.06 120 LYS A CA 1
ATOM 994 C C . LYS A 1 120 ? 0.299 10.399 -2.516 1.00 94.06 120 LYS A C 1
ATOM 996 O O . LYS A 1 120 ? 1.056 10.533 -3.478 1.00 94.06 120 LYS A O 1
ATOM 1001 N N . ALA A 1 121 ? 0.607 9.632 -1.468 1.00 94.00 121 ALA A N 1
ATOM 1002 C CA . ALA A 1 121 ? 1.905 8.970 -1.318 1.00 94.00 121 ALA A CA 1
ATOM 1003 C C . ALA A 1 121 ? 2.198 7.966 -2.452 1.00 94.00 121 ALA A C 1
ATOM 1005 O O . ALA A 1 121 ? 3.310 7.914 -2.982 1.00 94.00 121 ALA A O 1
ATOM 1006 N N . ILE A 1 122 ? 1.196 7.180 -2.857 1.00 92.94 122 ILE A N 1
ATOM 1007 C CA . ILE A 1 122 ? 1.328 6.187 -3.932 1.00 92.94 122 ILE A CA 1
ATOM 1008 C C . ILE A 1 122 ? 1.494 6.872 -5.291 1.00 92.94 122 ILE A C 1
ATOM 1010 O O . ILE A 1 122 ? 2.314 6.441 -6.100 1.00 92.94 122 ILE A O 1
ATOM 1014 N N . THR A 1 123 ? 0.775 7.968 -5.533 1.00 91.12 123 THR A N 1
ATOM 1015 C CA . THR A 1 123 ? 0.893 8.738 -6.779 1.00 91.12 123 THR A CA 1
ATOM 1016 C C . THR A 1 123 ? 2.310 9.276 -6.955 1.00 91.12 123 THR A C 1
ATOM 1018 O O . THR A 1 123 ? 2.851 9.207 -8.056 1.00 91.12 123 THR A O 1
ATOM 1021 N N . ARG A 1 124 ? 2.963 9.741 -5.879 1.00 88.94 124 ARG A N 1
ATOM 1022 C CA . ARG A 1 124 ? 4.371 10.169 -5.942 1.00 88.94 124 ARG A CA 1
ATOM 1023 C C . ARG A 1 124 ? 5.314 9.022 -6.310 1.00 88.94 124 ARG A C 1
ATOM 1025 O O . ARG A 1 124 ? 6.221 9.237 -7.106 1.00 88.94 124 ARG A O 1
ATOM 1032 N N . ILE A 1 125 ? 5.073 7.809 -5.799 1.00 89.12 125 ILE A N 1
ATOM 1033 C CA . ILE A 1 125 ? 5.830 6.609 -6.203 1.00 89.12 125 ILE A CA 1
ATOM 1034 C C . ILE A 1 125 ? 5.630 6.311 -7.680 1.00 89.12 125 ILE A C 1
ATOM 1036 O O . ILE A 1 125 ? 6.587 5.959 -8.349 1.00 89.12 125 ILE A O 1
ATOM 1040 N N . ILE A 1 126 ? 4.402 6.410 -8.183 1.00 87.44 126 ILE A N 1
ATOM 1041 C CA . ILE A 1 126 ? 4.117 6.137 -9.591 1.00 87.44 126 ILE A CA 1
ATOM 1042 C C . ILE A 1 126 ? 4.788 7.185 -10.489 1.00 87.44 126 ILE A C 1
ATOM 1044 O O . ILE A 1 126 ? 5.415 6.827 -11.483 1.00 87.44 126 ILE A O 1
ATOM 1048 N N . LYS A 1 127 ? 4.706 8.469 -10.123 1.00 84.12 127 LYS A N 1
ATOM 1049 C CA . LYS A 1 127 ? 5.287 9.566 -10.907 1.00 84.12 127 LYS A CA 1
ATOM 1050 C C . LYS A 1 127 ? 6.815 9.542 -10.927 1.00 84.12 127 LYS A C 1
ATOM 1052 O O . LYS A 1 127 ? 7.385 9.882 -11.954 1.00 84.12 127 LYS A O 1
ATOM 1057 N N . SER A 1 128 ? 7.475 9.094 -9.856 1.00 80.75 128 SER A N 1
ATOM 1058 C CA . SER A 1 128 ? 8.944 9.005 -9.786 1.00 80.75 128 SER A CA 1
ATOM 1059 C C . SER A 1 128 ? 9.558 7.847 -10.587 1.00 80.75 128 SER A C 1
ATOM 1061 O O . SER A 1 128 ? 10.753 7.580 -10.475 1.00 80.75 128 SER A O 1
ATOM 1063 N N . GLN A 1 129 ? 8.755 7.112 -11.361 1.00 76.62 129 GLN A N 1
ATOM 1064 C CA . GLN A 1 129 ? 9.193 5.909 -12.069 1.00 76.62 129 GLN A CA 1
ATOM 1065 C C . GLN A 1 129 ? 9.510 6.210 -13.520 1.00 76.62 129 GLN A C 1
ATOM 1067 O O . GLN A 1 129 ? 8.644 6.081 -14.380 1.00 76.62 129 GLN A O 1
ATOM 1072 N N . ASP A 1 130 ? 10.771 6.506 -13.805 1.00 69.25 130 ASP A N 1
ATOM 1073 C CA . ASP A 1 130 ? 11.216 6.804 -15.170 1.00 69.25 130 ASP A CA 1
ATOM 1074 C C . ASP A 1 130 ? 11.076 5.593 -16.115 1.00 69.25 130 ASP A C 1
ATOM 1076 O O . ASP A 1 130 ? 10.763 5.741 -17.293 1.00 69.25 130 ASP A O 1
ATOM 1080 N N . GLU A 1 131 ? 11.245 4.368 -15.595 1.00 70.44 131 GLU A N 1
ATOM 1081 C CA . GLU A 1 131 ? 11.264 3.134 -16.403 1.00 70.44 131 GLU A CA 1
ATOM 1082 C C . GLU A 1 131 ? 9.907 2.782 -17.030 1.00 70.44 131 GLU A C 1
ATOM 1084 O O . GLU A 1 131 ? 9.861 2.154 -18.089 1.00 70.44 131 GLU A O 1
ATOM 1089 N N . PHE A 1 132 ? 8.800 3.152 -16.381 1.00 71.38 132 PHE A N 1
ATOM 1090 C CA . PHE A 1 132 ? 7.449 2.768 -16.805 1.00 71.38 132 PHE A CA 1
ATOM 1091 C C . PHE A 1 132 ? 6.495 3.954 -16.933 1.00 71.38 132 PHE A C 1
ATOM 1093 O O . PHE A 1 132 ? 5.324 3.735 -17.247 1.00 71.38 132 PHE A O 1
ATOM 1100 N N . HIS A 1 133 ? 6.988 5.185 -16.750 1.00 65.56 133 HIS A N 1
ATOM 1101 C CA . HIS A 1 133 ? 6.199 6.416 -16.818 1.00 65.56 133 HIS A CA 1
ATOM 1102 C C . HIS A 1 133 ? 5.303 6.443 -18.061 1.00 65.56 133 HIS A C 1
ATOM 1104 O O . HIS A 1 133 ? 4.095 6.629 -17.953 1.00 65.56 133 HIS A O 1
ATOM 1110 N N . TYR A 1 134 ? 5.879 6.118 -19.228 1.00 64.62 134 TYR A N 1
ATOM 1111 C CA . TYR A 1 134 ? 5.215 6.155 -20.535 1.00 64.62 134 TYR A CA 1
ATOM 1112 C C . TYR A 1 134 ? 3.971 5.266 -20.665 1.00 64.62 134 TYR A C 1
ATOM 1114 O O . TYR A 1 134 ? 3.101 5.547 -21.483 1.00 64.62 134 TYR A O 1
ATOM 1122 N N . ARG A 1 135 ? 3.856 4.196 -19.868 1.00 60.94 135 ARG A N 1
ATOM 1123 C CA . ARG A 1 135 ? 2.697 3.289 -19.923 1.00 60.94 135 ARG A CA 1
ATOM 1124 C C . ARG A 1 135 ? 1.504 3.781 -19.111 1.00 60.94 135 ARG A C 1
ATOM 1126 O O . ARG A 1 135 ? 0.416 3.235 -19.265 1.00 60.94 135 ARG A O 1
ATOM 1133 N N . PHE A 1 136 ? 1.702 4.764 -18.235 1.00 64.44 136 PHE A N 1
ATOM 1134 C CA . PHE A 1 136 ? 0.704 5.166 -17.244 1.00 64.44 136 PHE A CA 1
ATOM 1135 C C . PHE A 1 136 ? 0.609 6.696 -17.092 1.00 64.44 136 PHE A C 1
ATOM 1137 O O . PHE A 1 136 ? 0.162 7.168 -16.050 1.00 64.44 136 PHE A O 1
ATOM 1144 N N . ILE A 1 137 ? 1.000 7.450 -18.135 1.00 55.81 137 ILE A N 1
ATOM 1145 C CA . ILE A 1 137 ? 1.058 8.930 -18.189 1.00 55.81 137 ILE A CA 1
ATOM 1146 C C . ILE A 1 137 ? -0.282 9.602 -17.838 1.00 55.81 137 ILE A C 1
ATOM 1148 O O . ILE A 1 137 ? -0.281 10.687 -17.269 1.00 55.81 137 ILE A O 1
ATOM 1152 N N . ASN A 1 138 ? -1.420 8.952 -18.092 1.00 54.09 138 ASN A N 1
ATOM 1153 C CA . ASN A 1 138 ? -2.753 9.540 -17.898 1.00 54.09 138 ASN A CA 1
ATOM 1154 C C . ASN A 1 138 ? -3.231 9.487 -16.430 1.00 54.09 138 ASN A C 1
ATOM 1156 O O . ASN A 1 138 ? -4.303 8.962 -16.145 1.00 54.09 138 ASN A O 1
ATOM 1160 N N . LEU A 1 139 ? -2.413 9.958 -15.487 1.00 54.53 139 LEU A N 1
ATOM 1161 C CA . LEU A 1 139 ? -2.756 10.089 -14.060 1.00 54.53 139 LEU A CA 1
ATOM 1162 C C . LEU A 1 139 ? -3.243 11.504 -13.697 1.00 54.53 139 LEU A C 1
ATOM 1164 O O . LEU A 1 139 ? -2.994 11.968 -12.580 1.00 54.53 139 LEU A O 1
ATOM 1168 N N . GLU A 1 140 ? -3.895 12.175 -14.646 1.00 43.66 140 GLU A N 1
ATOM 1169 C CA . GLU A 1 140 ? -4.677 13.398 -14.418 1.00 43.66 140 GL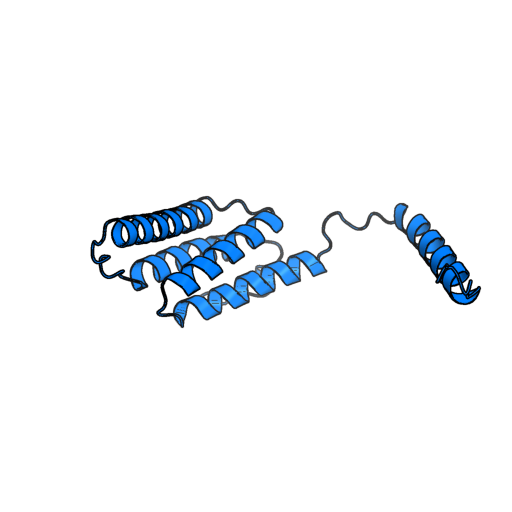U A CA 1
ATOM 1170 C C . GLU A 1 140 ? -6.115 13.055 -14.024 1.00 43.66 140 GLU A C 1
ATOM 1172 O O . GLU A 1 140 ? -6.725 12.192 -14.698 1.00 43.66 140 GLU A O 1
#

pLDDT: mean 80.71, std 16.76, range [33.72, 96.62]

Foldseek 3Di:
DDPDDPPPVVVVVVVVVVVVVVVVCVVVPPPPDPVVVLVVLLVLLVVLLVCLVVDPDLVSNLVSLVSNCVSLVVNVHDQVQSVVLNVVSVVLVVVCVVCVVVVHHRDDDPSVVSSVSSSVSSVVSLCPDPSCCVVPVPPD

Secondary structure (DSSP, 8-state):
--------HHHHHHHHHHHHHHHHHTTS---SS-HHHHHHHHHHHHHHHHHGGG---HHHHHHHHHHHHHHHHHTT---HHHHHHHHHHHHHHHHHHHHHHTTPPPPPP-HHHHHHHHHHHHHHHHHT-TTTGGGS----

Sequence (140 aa):
MDICGSRDRRRDKLAYDTIKKFKRLKICFLPRKIYGSRLLLFTRIYSLYKLIPQLDDFHEIRKRVRIIRNLAEALGYSSQEIKIISKKMGDVRDNILKMECNGLTPPEINVNIYKEEALKAITRIIKSQDEFHYRFINLE

Radius of gyration: 22.82 Å; chains: 1; bounding box: 43×62×49 Å

Organism: Sulfurisphaera tokodaii (strain DSM 16993 / JCM 10545 / NBRC 100140 / 7) (NCBI:txid273063)